Protein AF-A0A6N6KNC3-F1 (afdb_monomer_lite)

pLDDT: mean 80.27, std 13.81, range [38.88, 96.62]

Secondary structure (DSSP, 8-state):
---------------S----SBTTB-TT-----SS--TT--TTHHHH-TT-S--HHHHHHHHHHHSS---HHHHHHHHHH-HHHHHHHHHHS----HHHHHHHHHTT-

Foldseek 3Di:
DDDDDDPDDDPDPPDPDPQDFECPRCVPPDFDDPPPDDPDDSCCVGHVPPQQQDLVNLQVVQVVVDPGDDSVSSVVCNVCPDVSVVVVVVPDDDDDPVNVCCVVPVVD

Sequence (108 aa):
MILLANCYFFSLHAQVYEDHFGTGHDVGVTVSSSPSVGADSAAHTLNGTGYFPDMEGASRFLAQAGFGGSYEEIYNVTQVGVEAWLEEQFSMPYNSFLTSYEVTFGEV

Structure (mmCIF, N/CA/C/O backbone):
data_AF-A0A6N6KNC3-F1
#
_entry.id   AF-A0A6N6KNC3-F1
#
loop_
_atom_site.group_PDB
_atom_site.id
_atom_site.type_symbol
_atom_site.label_atom_id
_atom_site.label_alt_id
_atom_site.label_comp_id
_atom_site.label_asym_id
_atom_site.label_entity_id
_atom_site.label_seq_id
_atom_site.pdbx_PDB_ins_code
_atom_site.Cartn_x
_atom_site.Cartn_y
_atom_site.Cartn_z
_atom_site.occupancy
_atom_site.B_iso_or_equiv
_atom_site.auth_seq_id
_atom_site.auth_comp_id
_atom_site.auth_asym_id
_atom_site.auth_atom_id
_atom_site.pdbx_PDB_model_num
ATOM 1 N N . MET A 1 1 ? -52.928 -18.848 -4.719 1.00 38.94 1 MET A N 1
ATOM 2 C CA . MET A 1 1 ? -52.833 -18.260 -6.071 1.00 38.94 1 MET A CA 1
ATOM 3 C C . MET A 1 1 ? -51.499 -17.532 -6.131 1.00 38.94 1 MET A C 1
ATOM 5 O O . MET A 1 1 ? -51.367 -16.491 -5.507 1.00 38.94 1 MET A O 1
ATOM 9 N N . ILE A 1 2 ? -50.476 -18.176 -6.698 1.00 38.88 2 ILE A N 1
ATOM 10 C CA . ILE A 1 2 ? -49.089 -17.685 -6.695 1.00 38.88 2 ILE A CA 1
ATOM 11 C C . ILE A 1 2 ? -48.963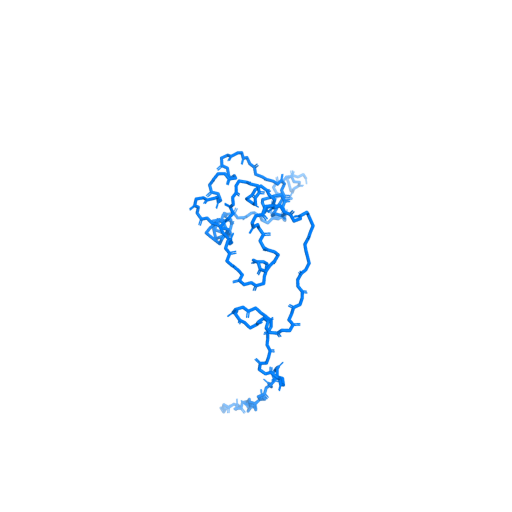 -16.598 -7.765 1.00 38.88 2 ILE A C 1
ATOM 13 O O . ILE A 1 2 ? -49.262 -16.844 -8.931 1.00 38.88 2 ILE A O 1
ATOM 17 N N . LEU A 1 3 ? -48.563 -15.396 -7.350 1.00 41.72 3 LEU A N 1
ATOM 18 C CA . LEU A 1 3 ? -48.280 -14.271 -8.235 1.00 41.72 3 LEU A CA 1
ATOM 19 C C . LEU A 1 3 ? -46.876 -14.478 -8.831 1.00 41.72 3 LEU A C 1
ATOM 21 O O . LEU A 1 3 ? -45.878 -14.372 -8.123 1.00 41.72 3 LEU A O 1
ATOM 25 N N . LEU A 1 4 ? -46.797 -14.830 -10.114 1.00 47.59 4 LEU A N 1
ATOM 26 C CA . LEU A 1 4 ? -45.540 -14.926 -10.861 1.00 47.59 4 LEU A CA 1
ATOM 27 C C . LEU A 1 4 ? -45.064 -13.514 -11.230 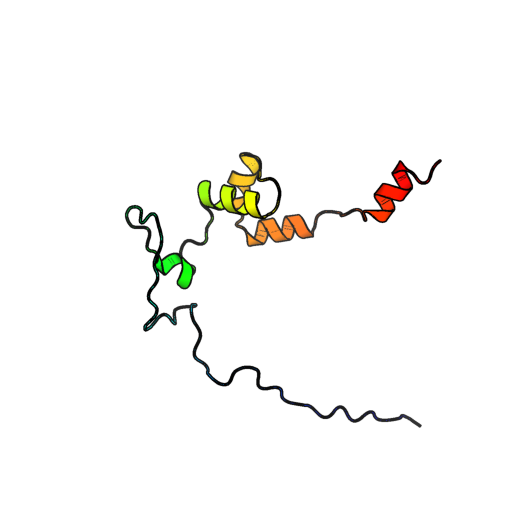1.00 47.59 4 LEU A C 1
ATOM 29 O O . LEU A 1 4 ? -45.624 -12.881 -12.123 1.00 47.59 4 LEU A O 1
ATOM 33 N N . ALA A 1 5 ? -44.036 -13.018 -10.539 1.00 58.47 5 ALA A N 1
ATOM 34 C CA . ALA A 1 5 ? -43.310 -11.817 -10.938 1.00 58.47 5 ALA A CA 1
ATOM 35 C C . ALA A 1 5 ? -42.381 -12.160 -12.115 1.00 58.47 5 ALA A C 1
ATOM 37 O O . ALA A 1 5 ? -41.469 -12.976 -12.000 1.00 58.47 5 ALA A O 1
ATOM 38 N N . ASN A 1 6 ? -42.671 -11.569 -13.272 1.00 56.12 6 ASN A N 1
ATOM 39 C CA . ASN A 1 6 ? -41.961 -11.770 -14.527 1.00 56.12 6 ASN A CA 1
ATOM 40 C C . ASN A 1 6 ? -40.663 -10.939 -14.506 1.00 56.12 6 ASN A C 1
ATOM 42 O O . ASN A 1 6 ? -40.672 -9.751 -14.825 1.00 56.12 6 ASN A O 1
ATOM 46 N N . CYS A 1 7 ? -39.555 -11.539 -14.068 1.00 56.25 7 CYS A N 1
ATOM 47 C CA . CYS A 1 7 ? -38.234 -10.919 -14.160 1.00 56.25 7 CYS A CA 1
ATOM 48 C C . CYS A 1 7 ? -37.762 -10.972 -15.618 1.00 56.25 7 CYS A C 1
ATOM 50 O O . CYS A 1 7 ? -37.136 -11.941 -16.046 1.00 56.25 7 CYS A O 1
ATOM 52 N N . TYR A 1 8 ? -38.090 -9.936 -16.390 1.00 59.38 8 TYR A N 1
ATOM 53 C CA . TYR A 1 8 ? -37.461 -9.691 -17.683 1.00 59.38 8 TYR A CA 1
ATOM 54 C C . TYR A 1 8 ? -35.942 -9.597 -17.484 1.00 59.38 8 TYR A C 1
ATOM 56 O O . TYR A 1 8 ? -35.448 -8.693 -16.810 1.00 59.38 8 TYR A O 1
ATOM 64 N N . PHE A 1 9 ? -35.206 -10.545 -18.065 1.00 62.50 9 PHE A N 1
ATOM 65 C CA . PHE A 1 9 ? -33.750 -10.514 -18.146 1.00 62.50 9 PHE A CA 1
ATOM 66 C C . PHE A 1 9 ? -33.327 -9.335 -19.033 1.00 62.50 9 PHE A C 1
ATOM 68 O O . PHE A 1 9 ? -33.335 -9.428 -20.258 1.00 62.50 9 PHE A O 1
ATOM 75 N N . PHE A 1 10 ? -32.969 -8.209 -18.418 1.00 62.50 10 PHE A N 1
ATOM 76 C CA . PHE A 1 10 ? -32.219 -7.158 -19.095 1.00 62.50 10 PHE A CA 1
ATOM 77 C C . PHE A 1 10 ? -30.752 -7.592 -19.181 1.00 62.50 10 PHE A C 1
ATOM 79 O O . PHE A 1 10 ? -30.031 -7.576 -18.185 1.00 62.50 10 PHE A O 1
ATOM 86 N N . SER A 1 11 ? -30.299 -7.984 -20.373 1.00 64.56 11 SER A N 1
ATOM 87 C CA . SER A 1 11 ? -28.874 -8.184 -20.654 1.00 64.56 11 SER A CA 1
ATOM 88 C C . SER A 1 11 ? -28.180 -6.826 -20.772 1.00 64.56 11 SER A C 1
ATOM 90 O O . SER A 1 11 ? -28.124 -6.231 -21.850 1.00 64.56 11 SER A O 1
ATOM 92 N N . LEU A 1 12 ? -27.655 -6.322 -19.655 1.00 64.06 12 LEU A N 1
ATOM 93 C CA . LEU A 1 12 ? -26.763 -5.165 -19.639 1.00 64.06 12 LEU A CA 1
ATOM 94 C C . LEU A 1 12 ? -25.417 -5.570 -20.258 1.00 64.06 12 LEU A C 1
ATOM 96 O O . LEU A 1 12 ? -24.681 -6.366 -19.683 1.00 64.06 12 LEU A O 1
ATOM 100 N N . HIS A 1 13 ? -25.107 -5.038 -21.440 1.00 68.81 13 HIS A N 1
ATOM 101 C CA . HIS A 1 13 ? -23.788 -5.180 -22.058 1.00 68.81 13 HIS A CA 1
ATOM 102 C C . HIS A 1 13 ? -22.904 -4.048 -21.530 1.00 68.81 13 HIS A C 1
ATOM 104 O O . HIS A 1 13 ? -23.065 -2.898 -21.933 1.00 68.81 13 HIS A O 1
ATOM 110 N N . ALA A 1 14 ? -22.028 -4.357 -20.572 1.00 66.56 14 ALA A N 1
ATOM 111 C CA . ALA A 1 14 ? -21.258 -3.344 -19.851 1.00 66.56 14 ALA A CA 1
ATOM 112 C C . ALA A 1 14 ? -19.990 -2.870 -20.584 1.00 66.56 14 ALA A C 1
ATOM 114 O O . ALA A 1 14 ? -19.396 -1.887 -20.151 1.00 66.56 14 ALA A O 1
ATOM 115 N N . GLN A 1 15 ? -19.576 -3.504 -21.687 1.00 61.12 15 GLN A N 1
ATOM 116 C CA . GLN A 1 15 ? -18.405 -3.079 -22.461 1.00 61.12 15 GLN A CA 1
ATOM 117 C C . GLN A 1 15 ? -18.667 -3.257 -23.964 1.00 61.12 15 GLN A C 1
ATOM 119 O O . GLN A 1 15 ? -19.167 -4.292 -24.395 1.00 61.12 15 GLN A O 1
ATOM 124 N N . VAL A 1 16 ? -18.402 -2.205 -24.746 1.00 69.25 16 VAL A N 1
ATOM 125 C CA . VAL A 1 16 ? -18.616 -2.162 -26.211 1.00 69.25 16 VAL A CA 1
ATOM 126 C C . VAL A 1 16 ? -17.373 -2.640 -26.977 1.00 69.25 16 VAL A C 1
ATOM 128 O O . VAL A 1 16 ? -17.481 -3.027 -28.138 1.00 69.25 16 VAL A O 1
ATOM 131 N N . TYR A 1 17 ? -16.206 -2.637 -26.329 1.00 70.25 17 TYR A N 1
ATOM 132 C CA . TYR A 1 17 ? -14.922 -3.032 -26.901 1.00 70.25 17 TYR A CA 1
ATOM 133 C C . TYR A 1 17 ? -14.265 -4.088 -26.011 1.00 70.25 17 TYR A C 1
ATOM 135 O O . TYR A 1 17 ? -14.297 -3.955 -24.793 1.00 70.25 17 TYR A O 1
ATOM 143 N N . GLU A 1 18 ? -13.660 -5.100 -26.635 1.00 72.44 18 GLU A N 1
ATOM 144 C CA . GLU A 1 18 ? -12.887 -6.164 -25.964 1.00 72.44 18 GLU A CA 1
ATOM 145 C C . GLU A 1 18 ? -11.444 -5.730 -25.628 1.00 72.44 18 GLU A C 1
ATOM 147 O O . GLU A 1 18 ? -10.666 -6.488 -25.044 1.00 72.44 18 GLU A O 1
ATOM 152 N N . ASP A 1 19 ? -11.071 -4.514 -26.037 1.00 79.69 19 ASP A N 1
ATOM 153 C CA . ASP A 1 19 ? -9.763 -3.925 -25.768 1.00 79.69 19 ASP A CA 1
ATOM 154 C C . ASP A 1 19 ? -9.676 -3.479 -24.301 1.00 79.69 19 ASP A C 1
ATOM 156 O O . ASP A 1 19 ? -10.567 -2.805 -23.776 1.00 79.69 19 ASP A O 1
ATOM 160 N N . HIS A 1 20 ? -8.600 -3.881 -23.637 1.00 79.25 20 HIS A N 1
ATOM 161 C CA . HIS A 1 20 ? -8.322 -3.601 -22.238 1.00 79.25 20 HIS A CA 1
ATOM 162 C C . HIS A 1 20 ? -6.822 -3.407 -22.050 1.00 79.25 20 HIS A C 1
ATOM 164 O O . HIS A 1 20 ? -6.011 -3.987 -22.762 1.00 79.25 20 HIS A O 1
ATOM 170 N N . PHE A 1 21 ? -6.442 -2.606 -21.058 1.00 81.69 21 PHE A N 1
ATOM 171 C CA . PHE A 1 21 ? -5.038 -2.413 -20.715 1.00 81.69 21 PHE A CA 1
ATOM 172 C C . PHE A 1 21 ? -4.590 -3.428 -19.663 1.00 81.69 21 PHE A C 1
ATOM 174 O O . PHE A 1 21 ? -5.279 -3.636 -18.663 1.00 81.69 21 PHE A O 1
ATOM 181 N N . GLY A 1 22 ? -3.406 -4.009 -19.861 1.00 75.94 22 GLY A N 1
ATOM 182 C CA . GLY A 1 22 ? -2.786 -4.941 -18.913 1.00 75.94 22 GLY A CA 1
ATOM 183 C C . GLY A 1 22 ? -2.981 -6.408 -19.298 1.00 75.94 22 GLY A C 1
ATOM 184 O O . GLY A 1 22 ? -3.407 -6.725 -20.403 1.00 75.94 22 GLY A 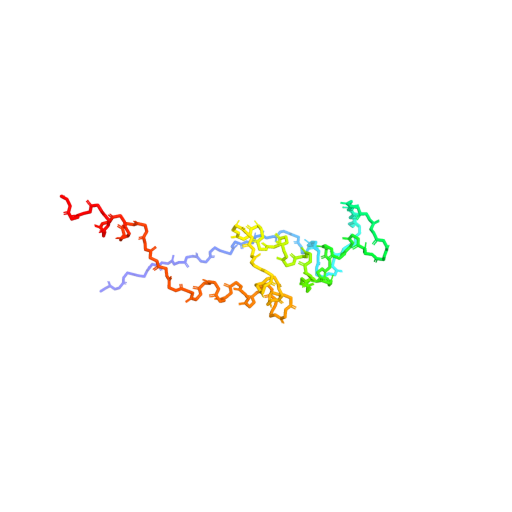O 1
ATOM 185 N N . THR A 1 23 ? -2.596 -7.340 -18.420 1.00 73.69 23 THR A N 1
ATOM 186 C CA . THR A 1 23 ? -2.622 -8.805 -18.681 1.00 73.69 23 THR A CA 1
ATOM 187 C C . THR A 1 23 ? -1.893 -9.261 -19.963 1.00 73.69 23 THR A C 1
ATOM 189 O O . THR A 1 23 ? -2.143 -10.344 -20.482 1.00 73.69 23 THR A O 1
ATOM 192 N N . GLY A 1 24 ? -0.962 -8.445 -20.471 1.00 72.81 24 GLY A N 1
ATOM 193 C CA . GLY A 1 24 ? -0.249 -8.679 -21.734 1.00 72.81 24 GLY A CA 1
ATOM 194 C C . GLY A 1 24 ? -0.846 -7.971 -22.958 1.00 72.81 24 GLY A C 1
ATOM 195 O O . GLY A 1 24 ? -0.303 -8.114 -24.049 1.00 72.81 24 GLY A O 1
ATOM 196 N N . HIS A 1 25 ? -1.927 -7.200 -22.795 1.00 79.69 25 HIS A N 1
ATOM 197 C CA . HIS A 1 25 ? -2.483 -6.305 -23.811 1.00 79.69 25 HIS A CA 1
ATOM 198 C C . HIS A 1 25 ? -1.976 -4.869 -23.572 1.00 79.69 25 HIS A C 1
ATOM 200 O O . HIS A 1 25 ? -2.585 -4.061 -22.870 1.00 79.69 25 HIS A O 1
ATOM 206 N N . ASP A 1 26 ? -0.779 -4.579 -24.086 1.00 80.56 26 ASP A N 1
ATOM 207 C CA . ASP A 1 26 ? -0.049 -3.317 -23.886 1.00 80.56 26 ASP A CA 1
ATOM 208 C C . ASP A 1 26 ? 0.356 -2.623 -25.201 1.00 80.56 26 ASP A C 1
ATOM 210 O O . ASP A 1 26 ? 1.079 -1.621 -25.199 1.00 80.56 26 ASP A O 1
ATOM 214 N N . VAL A 1 27 ? -0.138 -3.119 -26.340 1.00 82.75 27 VAL A N 1
ATOM 215 C CA . VAL A 1 27 ? 0.182 -2.580 -27.667 1.00 82.75 27 VAL A CA 1
ATOM 216 C C . VAL A 1 27 ? -0.272 -1.122 -27.771 1.00 82.75 27 VAL A C 1
ATOM 218 O O . VAL A 1 27 ? -1.454 -0.809 -27.683 1.00 82.75 27 VAL A O 1
ATOM 221 N N . GLY A 1 28 ? 0.682 -0.216 -27.997 1.00 83.81 28 GLY A N 1
ATOM 222 C CA . GLY A 1 28 ? 0.419 1.222 -28.122 1.00 83.81 28 GLY A CA 1
ATOM 223 C C . GLY A 1 28 ? 0.357 1.985 -26.793 1.00 83.81 28 GLY A C 1
ATOM 224 O O . GLY A 1 28 ? 0.195 3.206 -26.811 1.00 83.81 28 GLY A O 1
ATOM 225 N N . VAL A 1 29 ? 0.540 1.315 -25.650 1.00 84.44 29 VAL A N 1
ATOM 226 C CA . VAL A 1 29 ? 0.615 1.962 -24.333 1.00 84.44 29 VAL A CA 1
ATOM 227 C C . VAL A 1 29 ? 2.026 2.500 -24.097 1.00 84.44 29 VAL A C 1
ATOM 229 O O . VAL A 1 29 ? 3.018 1.794 -24.248 1.00 84.44 29 VAL A O 1
ATOM 232 N N . THR A 1 30 ? 2.131 3.770 -23.700 1.00 86.56 30 THR A N 1
ATOM 233 C CA . THR A 1 30 ? 3.397 4.372 -23.255 1.00 86.56 30 THR A CA 1
ATOM 234 C C . THR A 1 30 ? 3.360 4.539 -21.744 1.00 86.56 30 THR A C 1
ATOM 236 O O . THR A 1 30 ? 2.516 5.270 -21.230 1.00 86.56 30 THR A O 1
ATOM 239 N N . VAL A 1 31 ? 4.280 3.883 -21.035 1.00 82.12 31 VAL A N 1
ATOM 240 C CA . VAL A 1 31 ? 4.393 3.968 -19.574 1.00 82.12 31 VAL A CA 1
ATOM 241 C C . VAL A 1 31 ? 5.616 4.799 -19.201 1.00 82.12 31 VAL A C 1
ATOM 243 O O . VAL A 1 31 ? 6.709 4.575 -19.719 1.00 82.12 31 VAL A O 1
ATOM 246 N N . SER A 1 32 ? 5.439 5.754 -18.291 1.00 84.81 32 SER A N 1
ATOM 247 C CA . SER A 1 32 ? 6.520 6.561 -17.726 1.00 84.81 32 SER A CA 1
ATOM 248 C C . SER A 1 32 ? 6.542 6.425 -16.204 1.00 84.81 32 SER A C 1
ATOM 250 O O . SER A 1 32 ? 5.500 6.415 -15.552 1.00 84.81 32 SER A O 1
ATOM 252 N N . SER A 1 33 ? 7.737 6.303 -15.626 1.00 76.00 33 SER A N 1
ATOM 253 C CA . SER A 1 33 ? 7.943 6.250 -14.177 1.00 76.00 33 SER A CA 1
ATOM 254 C C . SER A 1 33 ? 9.140 7.109 -13.774 1.00 76.00 33 SER A C 1
ATOM 256 O O . SER A 1 33 ? 10.039 7.379 -14.575 1.00 76.00 33 SER A O 1
ATOM 258 N N . SER A 1 34 ? 9.149 7.565 -12.522 1.00 77.38 34 SER A N 1
ATOM 259 C CA . SER A 1 34 ? 10.280 8.289 -11.945 1.00 77.38 34 SER A CA 1
ATOM 260 C C . SER A 1 34 ? 10.442 7.940 -10.463 1.00 77.38 34 SER A C 1
ATOM 262 O O . SER A 1 34 ? 9.449 8.031 -9.736 1.00 77.38 34 SER A O 1
ATOM 264 N N . PRO A 1 35 ? 11.660 7.624 -9.986 1.00 74.00 35 PRO A N 1
ATOM 265 C CA . PRO A 1 35 ? 12.911 7.500 -10.743 1.00 74.00 35 PRO A CA 1
ATOM 266 C C . PRO A 1 35 ? 13.001 6.176 -11.524 1.00 74.00 35 PRO A C 1
ATOM 268 O O . PRO A 1 35 ? 12.588 5.134 -11.030 1.00 74.00 35 PRO A O 1
ATOM 271 N N . SER A 1 36 ? 13.584 6.205 -12.724 1.00 68.44 36 SER A N 1
ATOM 272 C CA . SER A 1 36 ? 13.968 4.989 -13.449 1.00 68.44 36 SER A CA 1
ATOM 273 C C . SER A 1 36 ? 15.324 4.508 -12.923 1.00 68.44 36 SER A C 1
ATOM 275 O O . SER A 1 36 ? 16.348 5.145 -13.190 1.00 68.44 36 SER A O 1
ATOM 277 N N . VAL A 1 37 ? 15.340 3.430 -12.139 1.00 69.56 37 VAL A N 1
ATOM 278 C CA . VAL A 1 37 ? 16.560 2.905 -11.509 1.00 69.56 37 VAL A CA 1
ATOM 279 C C . VAL A 1 37 ? 16.948 1.580 -12.161 1.00 69.56 37 VAL A C 1
ATOM 281 O O . VAL A 1 37 ? 16.201 0.612 -12.119 1.00 69.56 37 VAL A O 1
ATOM 284 N N . GLY A 1 38 ? 18.147 1.516 -12.742 1.00 73.25 38 GLY A N 1
ATOM 285 C CA . GLY A 1 38 ? 18.722 0.262 -13.237 1.00 73.25 38 GLY A CA 1
ATOM 286 C C . GLY A 1 38 ? 17.882 -0.430 -14.319 1.00 73.25 38 GLY A C 1
ATOM 287 O O . GLY A 1 38 ? 17.569 0.173 -15.342 1.00 73.25 38 GLY A O 1
ATOM 288 N N . ALA A 1 39 ? 17.581 -1.714 -14.104 1.00 70.00 39 ALA A N 1
ATOM 289 C CA . ALA A 1 39 ? 16.813 -2.563 -15.021 1.00 70.00 39 ALA A CA 1
ATOM 290 C C . ALA A 1 39 ? 15.298 -2.565 -14.730 1.00 70.00 39 ALA A C 1
ATOM 292 O O . ALA A 1 39 ? 14.566 -3.341 -15.342 1.00 70.00 39 ALA A O 1
ATOM 293 N N . ASP A 1 40 ? 14.841 -1.724 -13.799 1.00 69.56 40 ASP A N 1
ATOM 294 C CA . ASP A 1 40 ? 13.458 -1.701 -13.337 1.00 69.56 40 ASP A CA 1
ATOM 295 C C . ASP A 1 40 ? 12.573 -0.997 -14.378 1.00 69.56 40 ASP A C 1
ATOM 297 O O . ASP A 1 40 ? 12.577 0.230 -14.529 1.00 69.56 40 ASP A O 1
ATOM 301 N N . SER A 1 41 ? 11.879 -1.795 -15.192 1.00 77.69 41 SER A N 1
ATOM 302 C CA . SER A 1 41 ? 11.059 -1.294 -16.293 1.00 77.69 41 SER A CA 1
ATOM 303 C C . SER A 1 41 ? 9.740 -0.727 -15.775 1.00 77.69 41 SER A C 1
ATOM 305 O O . SER A 1 41 ? 8.985 -1.408 -15.085 1.00 77.69 41 SER A O 1
ATOM 307 N N . ALA A 1 42 ? 9.382 0.486 -16.203 1.00 78.38 42 ALA A N 1
ATOM 308 C CA . ALA A 1 42 ? 8.067 1.071 -15.924 1.00 78.38 42 ALA A CA 1
ATOM 309 C C . ALA A 1 42 ? 6.908 0.154 -16.374 1.00 78.38 42 ALA A C 1
ATOM 311 O O . ALA A 1 42 ? 5.830 0.176 -15.780 1.00 78.38 42 ALA A O 1
ATOM 312 N N . ALA A 1 43 ? 7.147 -0.701 -17.375 1.00 80.19 43 ALA A N 1
ATOM 313 C CA . ALA A 1 43 ? 6.181 -1.676 -17.874 1.00 80.19 43 ALA A CA 1
ATOM 314 C C . ALA A 1 43 ? 5.747 -2.718 -16.823 1.00 80.19 43 ALA A C 1
ATOM 316 O O . ALA A 1 43 ? 4.672 -3.299 -16.969 1.00 80.19 43 ALA A O 1
ATOM 317 N N . HIS A 1 44 ? 6.517 -2.922 -15.744 1.00 76.00 44 HIS A N 1
ATOM 318 C CA . HIS A 1 44 ? 6.133 -3.805 -14.635 1.00 76.00 44 HIS A CA 1
ATOM 319 C C . HIS A 1 44 ? 4.826 -3.372 -13.952 1.00 76.00 44 HIS A C 1
ATOM 321 O O . HIS A 1 44 ? 4.046 -4.210 -13.505 1.00 76.00 44 HIS A O 1
ATOM 327 N N . THR A 1 45 ? 4.519 -2.069 -13.971 1.00 75.62 45 THR A N 1
ATOM 328 C CA . THR A 1 45 ? 3.246 -1.525 -13.458 1.00 75.62 45 THR A CA 1
ATOM 329 C C . THR A 1 45 ? 2.027 -1.942 -14.284 1.00 75.62 45 THR A C 1
ATOM 331 O O . THR A 1 45 ? 0.913 -1.949 -13.772 1.00 75.62 45 THR A O 1
ATOM 334 N N . LEU A 1 46 ? 2.232 -2.300 -15.555 1.00 78.50 46 LEU A N 1
ATOM 335 C CA . LEU A 1 46 ? 1.171 -2.660 -16.493 1.00 78.50 46 LEU A CA 1
ATOM 336 C C . LEU A 1 46 ? 1.012 -4.178 -16.628 1.00 78.50 46 LEU A C 1
ATOM 338 O O . LEU A 1 46 ? -0.103 -4.685 -16.729 1.00 78.50 46 LEU A O 1
ATOM 342 N N . ASN A 1 47 ? 2.127 -4.909 -16.652 1.00 74.94 47 ASN A N 1
ATOM 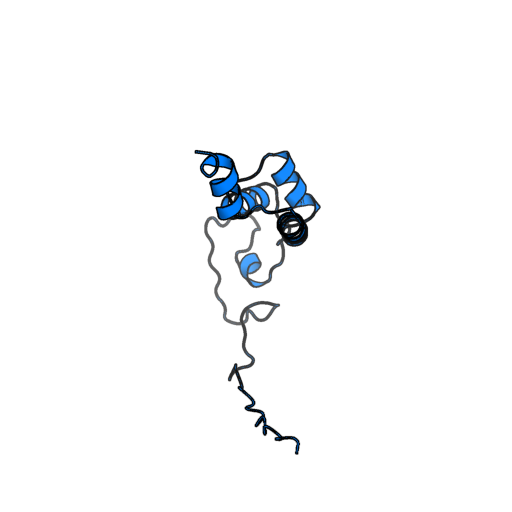343 C CA . ASN A 1 47 ? 2.119 -6.358 -16.856 1.00 74.94 47 ASN A CA 1
ATOM 344 C C . ASN A 1 47 ? 2.020 -7.160 -15.545 1.00 74.94 47 ASN A C 1
ATOM 346 O O . ASN A 1 47 ? 1.873 -8.379 -15.595 1.00 74.94 47 ASN A O 1
ATOM 350 N N . GLY A 1 48 ? 2.119 -6.503 -14.385 1.00 67.38 48 GLY A N 1
ATOM 351 C CA . GLY A 1 48 ? 2.009 -7.144 -13.074 1.00 67.38 48 GLY A CA 1
ATOM 352 C C . GLY A 1 48 ? 3.190 -8.053 -12.702 1.00 67.38 48 GLY A C 1
ATOM 353 O O . GLY A 1 48 ? 3.165 -8.709 -11.663 1.00 67.38 48 GLY A O 1
ATOM 354 N N . THR A 1 49 ? 4.238 -8.122 -13.525 1.00 67.31 49 THR A N 1
ATOM 355 C CA . THR A 1 49 ? 5.442 -8.909 -13.222 1.00 67.31 49 THR A CA 1
ATOM 356 C C . THR A 1 49 ? 6.300 -8.162 -12.207 1.00 67.31 49 THR A C 1
ATOM 358 O O . THR A 1 49 ? 6.563 -6.977 -12.378 1.00 67.31 49 THR A O 1
ATOM 361 N N . GLY A 1 50 ? 6.726 -8.847 -11.141 1.00 63.00 50 GLY A N 1
ATOM 362 C CA . GLY A 1 50 ? 7.456 -8.219 -10.031 1.00 63.00 50 GLY A CA 1
ATOM 363 C C . GLY A 1 50 ? 6.575 -7.750 -8.867 1.00 63.00 50 GLY A C 1
ATOM 364 O O . GLY A 1 50 ? 7.082 -7.109 -7.960 1.00 63.00 50 GLY A O 1
ATOM 365 N N . TYR A 1 51 ? 5.287 -8.116 -8.833 1.00 62.72 51 TYR A N 1
ATOM 366 C CA . TYR A 1 51 ? 4.361 -7.818 -7.723 1.00 62.72 51 TYR A CA 1
ATOM 367 C C . TYR A 1 51 ? 4.642 -8.569 -6.407 1.00 62.72 51 TYR A C 1
ATOM 369 O O . TYR A 1 51 ? 3.801 -8.581 -5.509 1.00 62.72 51 TYR A O 1
ATOM 377 N N . PHE A 1 52 ? 5.813 -9.191 -6.266 1.00 68.75 52 PHE A N 1
ATOM 378 C CA . PHE A 1 52 ? 6.267 -9.641 -4.958 1.00 68.75 52 PHE A CA 1
ATOM 379 C C . PHE A 1 52 ? 6.841 -8.423 -4.243 1.00 68.75 52 PHE A C 1
ATOM 381 O O . PHE A 1 52 ? 7.826 -7.867 -4.730 1.00 68.75 52 PHE A O 1
ATOM 388 N N . PRO A 1 53 ? 6.228 -7.970 -3.139 1.00 74.19 53 PRO A N 1
ATOM 389 C CA . PRO A 1 53 ? 6.750 -6.824 -2.427 1.00 74.19 53 PRO A CA 1
ATOM 390 C C . PRO A 1 53 ? 8.148 -7.175 -1.906 1.00 74.19 53 PRO A C 1
ATOM 392 O O . PRO A 1 53 ? 8.314 -8.102 -1.113 1.00 74.19 53 PRO A O 1
ATOM 395 N N . ASP A 1 54 ? 9.157 -6.439 -2.363 1.00 87.56 54 ASP A N 1
ATOM 396 C CA . ASP A 1 54 ? 10.428 -6.333 -1.656 1.00 87.56 54 ASP A CA 1
ATOM 397 C C . ASP A 1 54 ? 10.215 -5.566 -0.338 1.00 87.56 54 ASP A C 1
ATOM 399 O O . ASP A 1 54 ? 9.100 -5.153 -0.007 1.00 87.56 54 ASP A O 1
ATOM 403 N N . MET A 1 55 ? 11.264 -5.398 0.466 1.00 91.56 55 MET A N 1
ATOM 404 C CA . MET A 1 55 ? 11.126 -4.742 1.773 1.00 91.56 55 MET A CA 1
ATOM 405 C C . MET A 1 55 ? 10.606 -3.302 1.622 1.00 91.56 55 MET A C 1
ATOM 407 O O . MET A 1 55 ? 9.777 -2.840 2.409 1.00 91.56 55 MET A O 1
ATOM 411 N N . GLU A 1 56 ? 11.047 -2.600 0.582 1.00 88.62 56 GLU A N 1
ATOM 412 C CA . GLU A 1 56 ? 10.631 -1.248 0.229 1.00 88.62 56 GLU A CA 1
ATOM 413 C C . GLU A 1 56 ? 9.163 -1.197 -0.218 1.00 88.62 56 GLU A C 1
ATOM 415 O O . GLU A 1 56 ? 8.402 -0.333 0.232 1.00 88.62 56 GLU A O 1
ATOM 420 N N . GLY A 1 57 ? 8.744 -2.122 -1.078 1.00 87.88 57 GLY A N 1
ATOM 421 C CA . GLY A 1 57 ? 7.376 -2.279 -1.555 1.00 87.88 57 GLY A CA 1
ATOM 422 C C . GLY A 1 57 ? 6.418 -2.668 -0.435 1.00 87.88 57 GLY A C 1
ATOM 423 O O . GLY A 1 57 ? 5.370 -2.039 -0.295 1.00 87.88 57 GLY A O 1
ATOM 424 N N . ALA A 1 58 ? 6.801 -3.624 0.415 1.00 92.75 58 ALA A N 1
ATOM 425 C CA . ALA A 1 58 ? 6.047 -4.027 1.602 1.00 92.75 58 ALA A CA 1
ATOM 426 C C . ALA A 1 58 ? 5.888 -2.860 2.585 1.00 92.75 58 ALA A C 1
ATOM 428 O O . ALA A 1 58 ? 4.786 -2.602 3.065 1.00 92.75 58 ALA A O 1
ATOM 429 N N . SER A 1 59 ? 6.959 -2.100 2.833 1.00 93.19 59 SER A N 1
ATOM 430 C CA . SER A 1 59 ? 6.918 -0.903 3.681 1.00 93.19 59 SER A CA 1
ATOM 431 C C . SER A 1 59 ? 5.945 0.151 3.142 1.00 93.19 59 SER A C 1
ATOM 433 O O . SER A 1 59 ? 5.092 0.645 3.883 1.00 93.19 59 SER A O 1
ATOM 435 N N . ARG A 1 60 ? 6.011 0.459 1.838 1.00 90.88 60 ARG A N 1
ATOM 436 C CA . ARG A 1 60 ? 5.084 1.399 1.182 1.00 90.88 60 ARG A CA 1
ATOM 437 C C . ARG A 1 60 ? 3.645 0.908 1.234 1.00 90.88 60 ARG A C 1
ATOM 439 O O . ARG A 1 60 ? 2.752 1.697 1.530 1.00 90.88 60 ARG A O 1
ATOM 446 N N . PHE A 1 61 ? 3.426 -0.374 0.963 1.00 92.75 61 PHE A N 1
ATOM 447 C CA . PHE A 1 61 ? 2.111 -0.993 1.035 1.00 92.75 61 PHE A CA 1
ATOM 448 C C . PHE A 1 61 ? 1.516 -0.867 2.444 1.00 92.75 61 PHE A C 1
ATOM 450 O O . PHE A 1 61 ? 0.425 -0.324 2.589 1.00 92.75 61 PHE A O 1
ATOM 457 N N . LEU A 1 62 ? 2.252 -1.260 3.488 1.00 94.69 62 LEU A N 1
ATOM 458 C CA . LEU A 1 62 ? 1.782 -1.175 4.876 1.00 94.69 62 LEU A CA 1
ATOM 459 C C . LEU A 1 62 ? 1.551 0.275 5.327 1.00 94.69 62 LEU A C 1
ATOM 461 O O . LEU A 1 62 ? 0.614 0.556 6.074 1.00 94.69 62 LEU A O 1
ATOM 465 N N . ALA A 1 63 ? 2.360 1.219 4.837 1.00 94.25 63 ALA A N 1
ATOM 466 C CA . ALA A 1 63 ? 2.141 2.645 5.072 1.00 94.25 63 ALA A CA 1
ATOM 467 C C . ALA A 1 63 ? 0.842 3.160 4.429 1.00 94.25 63 ALA A C 1
ATOM 469 O O . ALA A 1 63 ? 0.232 4.081 4.960 1.00 94.25 63 ALA A O 1
ATOM 470 N N . GLN A 1 64 ? 0.411 2.581 3.304 1.00 92.81 64 GLN A N 1
ATOM 471 C CA . GLN A 1 64 ? -0.878 2.896 2.675 1.00 92.81 64 GLN A CA 1
ATOM 472 C C . GLN A 1 64 ? -2.048 2.129 3.306 1.00 92.81 64 GLN A C 1
ATOM 474 O O . GLN A 1 64 ? -3.166 2.635 3.320 1.00 92.81 64 GLN A O 1
ATOM 479 N N . ALA A 1 65 ? -1.804 0.930 3.838 1.00 92.38 65 ALA A N 1
ATOM 480 C CA . ALA A 1 65 ? -2.827 0.113 4.486 1.00 92.38 65 ALA A CA 1
ATOM 481 C C . ALA A 1 65 ? -3.280 0.684 5.844 1.00 92.38 65 ALA A C 1
ATOM 483 O O . ALA A 1 65 ? -4.384 0.389 6.299 1.00 92.38 65 ALA A O 1
ATOM 484 N N . GLY A 1 66 ? -2.457 1.517 6.489 1.00 87.94 66 GLY A N 1
ATOM 485 C CA . GLY A 1 66 ? -2.784 2.132 7.773 1.00 87.94 66 GLY A CA 1
ATOM 486 C C . GLY A 1 66 ? -1.683 3.056 8.283 1.00 87.94 66 GLY A C 1
ATOM 487 O O . GLY A 1 66 ? -1.430 4.112 7.712 1.00 87.94 66 GLY A O 1
ATOM 488 N N . PHE A 1 67 ? -1.035 2.672 9.383 1.00 86.88 67 PHE A N 1
ATOM 489 C CA . PHE A 1 67 ? 0.011 3.470 10.038 1.00 86.88 67 PHE A CA 1
ATOM 490 C C . PHE A 1 67 ? 1.436 2.989 9.723 1.00 86.88 67 PHE A C 1
ATOM 492 O O . PHE A 1 67 ? 2.383 3.367 10.413 1.00 86.88 67 PHE A O 1
ATOM 499 N N . GLY A 1 68 ? 1.605 2.170 8.681 1.00 91.19 68 GLY A N 1
ATOM 500 C CA . GLY A 1 68 ? 2.841 1.421 8.458 1.00 91.19 68 GLY A CA 1
ATOM 501 C C . GLY A 1 68 ? 2.863 0.108 9.235 1.00 91.19 68 GLY A 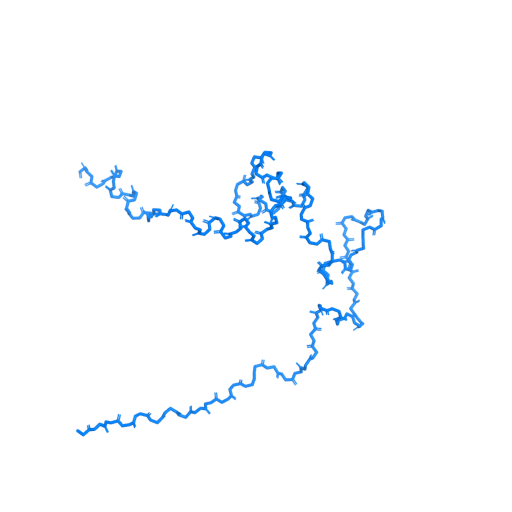C 1
ATOM 502 O O . GLY A 1 68 ? 1.924 -0.208 9.963 1.00 91.19 68 GLY A O 1
ATOM 503 N N . GLY A 1 69 ? 3.945 -0.649 9.062 1.00 91.25 69 GLY A N 1
ATOM 504 C CA . GLY A 1 69 ? 4.190 -1.886 9.799 1.00 91.25 69 GLY A CA 1
ATOM 505 C C . GLY A 1 69 ? 5.560 -1.892 10.464 1.00 91.25 69 GLY A C 1
ATOM 506 O O . GLY A 1 69 ? 6.470 -1.156 10.069 1.00 91.25 69 GLY A O 1
ATOM 507 N N . SER A 1 70 ? 5.693 -2.735 11.481 1.00 95.50 70 SER A N 1
ATOM 508 C CA . SER A 1 70 ? 6.977 -3.099 12.081 1.00 95.50 70 SER A CA 1
ATOM 509 C C . SER A 1 70 ? 7.903 -3.770 11.062 1.00 95.50 70 SER A C 1
ATOM 511 O O . SER A 1 70 ? 7.474 -4.203 9.990 1.00 95.50 70 SER A O 1
ATOM 513 N N . TYR A 1 71 ? 9.191 -3.878 11.393 1.00 95.62 71 TYR A N 1
ATOM 514 C CA . TYR A 1 71 ? 10.146 -4.582 10.535 1.00 95.62 71 TYR A CA 1
ATOM 515 C C . TYR A 1 71 ? 9.708 -6.032 10.282 1.00 95.62 71 TYR A C 1
ATOM 517 O O . TYR A 1 71 ? 9.800 -6.525 9.160 1.00 95.62 71 TYR A O 1
ATOM 525 N N . GLU A 1 72 ? 9.189 -6.693 11.314 1.00 96.62 72 GLU A N 1
ATOM 526 C CA . GLU A 1 72 ? 8.691 -8.062 11.265 1.00 96.62 72 GLU A CA 1
ATOM 527 C C . GLU A 1 72 ? 7.477 -8.190 10.342 1.00 96.62 72 GLU A C 1
ATOM 529 O O . GLU A 1 72 ? 7.413 -9.131 9.556 1.00 96.62 72 GLU A O 1
ATOM 534 N N . GLU A 1 73 ? 6.543 -7.236 10.382 1.00 94.44 73 GLU A N 1
ATOM 535 C CA . GLU A 1 73 ? 5.388 -7.220 9.476 1.00 94.44 73 GLU A CA 1
ATOM 536 C C . GLU A 1 73 ? 5.798 -6.934 8.034 1.00 94.44 73 GLU A C 1
ATOM 538 O O . GLU A 1 73 ? 5.321 -7.610 7.125 1.00 94.44 73 GLU A O 1
ATOM 543 N N . ILE A 1 74 ? 6.714 -5.983 7.819 1.00 96.19 74 ILE A N 1
ATOM 544 C CA . ILE A 1 74 ? 7.280 -5.700 6.493 1.00 96.19 74 ILE A CA 1
ATOM 545 C C . ILE A 1 74 ? 7.903 -6.977 5.936 1.00 96.19 74 ILE A C 1
ATOM 547 O O . ILE A 1 74 ? 7.573 -7.387 4.824 1.00 96.19 74 ILE A O 1
ATOM 551 N N . TYR A 1 75 ? 8.750 -7.640 6.729 1.00 96.31 75 TYR A N 1
ATOM 552 C CA . TYR A 1 75 ? 9.369 -8.897 6.338 1.00 96.31 75 TYR A CA 1
ATOM 553 C C . TYR A 1 75 ? 8.318 -9.974 6.060 1.00 96.31 75 TYR A C 1
ATOM 555 O O . TYR A 1 75 ? 8.391 -10.619 5.018 1.00 96.31 75 TYR A O 1
ATOM 563 N N . ASN A 1 76 ? 7.305 -10.127 6.917 1.00 95.56 76 ASN A N 1
ATOM 564 C CA . ASN A 1 76 ? 6.232 -11.099 6.719 1.00 95.56 76 ASN A CA 1
ATOM 565 C C . ASN A 1 76 ? 5.507 -10.886 5.383 1.00 95.56 76 ASN A C 1
ATOM 567 O O . ASN A 1 76 ? 5.352 -11.841 4.627 1.00 95.56 76 ASN A O 1
ATOM 571 N N . VAL A 1 77 ? 5.154 -9.644 5.035 1.00 94.88 77 VAL A N 1
ATOM 572 C CA . VAL A 1 77 ? 4.504 -9.316 3.753 1.00 94.88 77 VAL A CA 1
ATOM 573 C C . VAL A 1 77 ? 5.371 -9.719 2.556 1.00 94.88 77 VAL A C 1
ATOM 575 O O . VAL A 1 77 ? 4.830 -10.207 1.566 1.00 94.88 77 VAL A O 1
ATOM 578 N N . THR A 1 78 ? 6.702 -9.605 2.643 1.00 93.62 78 THR A N 1
ATOM 579 C CA . THR A 1 78 ? 7.593 -10.110 1.574 1.00 93.62 78 THR A CA 1
ATOM 580 C C . THR A 1 78 ? 7.563 -11.635 1.428 1.00 93.62 78 THR A C 1
ATOM 582 O O . THR A 1 78 ? 7.855 -12.152 0.352 1.00 93.62 78 THR A O 1
ATOM 585 N N . GLN A 1 79 ? 7.227 -12.365 2.499 1.00 94.38 79 GLN A N 1
ATOM 586 C CA . GLN A 1 79 ? 7.193 -13.830 2.511 1.00 94.38 79 GLN A CA 1
ATOM 587 C C . GLN A 1 79 ? 5.830 -14.387 2.090 1.00 94.38 79 GLN A C 1
ATOM 589 O O . GLN A 1 79 ? 5.779 -15.348 1.323 1.00 94.38 79 GLN A O 1
ATOM 594 N N . VAL A 1 80 ? 4.733 -13.805 2.588 1.00 93.69 80 VAL A N 1
ATOM 595 C CA . VAL A 1 80 ? 3.366 -14.305 2.339 1.00 93.69 80 VAL A CA 1
ATOM 596 C C . VAL A 1 80 ? 2.669 -13.595 1.176 1.00 93.69 80 VAL A C 1
ATOM 598 O O . VAL A 1 80 ? 1.744 -14.146 0.583 1.00 93.69 80 VAL A O 1
ATOM 601 N N . GLY A 1 81 ? 3.134 -12.401 0.806 1.00 91.69 81 GLY A N 1
ATOM 602 C CA . GLY A 1 81 ? 2.518 -11.553 -0.210 1.00 91.69 81 GLY A CA 1
ATOM 603 C C . GLY A 1 81 ? 1.354 -10.709 0.319 1.00 91.69 81 GLY A C 1
ATOM 604 O O . GLY A 1 81 ? 0.803 -10.945 1.393 1.00 91.69 81 GLY A O 1
ATOM 605 N N . VAL A 1 82 ? 0.967 -9.699 -0.467 1.00 91.50 82 VAL A N 1
ATOM 606 C CA . VAL A 1 82 ? -0.083 -8.730 -0.100 1.00 91.50 82 VAL A CA 1
ATOM 607 C C . VAL A 1 82 ? -1.449 -9.393 0.089 1.00 91.50 82 VAL A C 1
ATOM 609 O O . VAL A 1 82 ? -2.155 -9.070 1.038 1.00 91.50 82 VAL A O 1
ATOM 612 N N . GLU A 1 83 ? -1.827 -10.319 -0.794 1.00 91.44 83 GLU A N 1
ATOM 613 C CA . GLU A 1 83 ? -3.154 -10.949 -0.759 1.00 91.44 83 GLU A CA 1
ATOM 614 C C . GLU A 1 83 ? -3.357 -11.800 0.497 1.00 91.44 83 GLU A C 1
ATOM 616 O O . GLU A 1 83 ? -4.372 -11.657 1.176 1.00 91.44 83 GLU A O 1
ATOM 621 N N . ALA A 1 84 ? -2.373 -12.636 0.845 1.00 94.06 84 ALA A N 1
ATOM 622 C CA . ALA A 1 84 ? -2.435 -13.454 2.053 1.00 94.06 84 ALA A CA 1
ATOM 623 C C . ALA A 1 84 ? -2.477 -12.581 3.314 1.00 94.06 84 ALA A C 1
ATOM 625 O O . ALA A 1 84 ? -3.290 -12.822 4.203 1.00 94.06 84 ALA A O 1
ATOM 626 N N . TRP A 1 85 ? -1.664 -11.521 3.360 1.00 94.56 85 TRP A N 1
ATOM 627 C CA . TRP A 1 85 ? -1.688 -10.571 4.470 1.00 94.56 85 TRP A CA 1
ATOM 628 C C . TRP A 1 85 ? -3.045 -9.861 4.603 1.00 94.56 85 TRP A C 1
ATOM 630 O O . TRP A 1 85 ? -3.539 -9.695 5.716 1.00 94.56 85 TRP A O 1
ATOM 640 N N . LEU A 1 86 ? -3.682 -9.464 3.494 1.00 94.19 86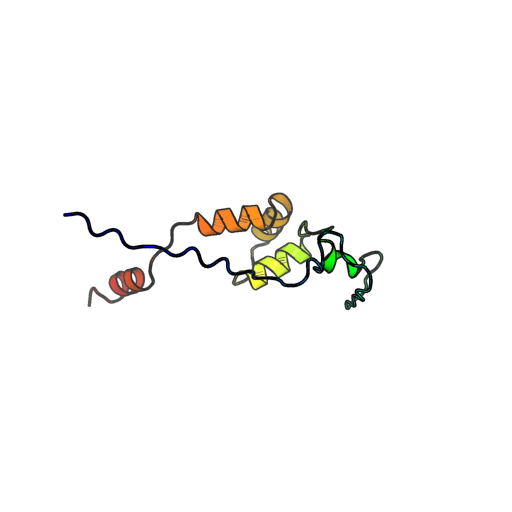 LEU A N 1
ATOM 641 C CA . LEU A 1 86 ? -5.016 -8.849 3.518 1.00 94.19 86 LEU A CA 1
ATOM 642 C C . LEU A 1 86 ? -6.076 -9.805 4.073 1.00 94.19 86 LEU A C 1
ATOM 644 O O . LEU A 1 86 ? -6.898 -9.387 4.887 1.00 94.19 86 LEU A O 1
ATOM 648 N N . GLU A 1 87 ? -6.041 -11.077 3.675 1.00 96.19 87 GLU A N 1
ATOM 649 C CA . GLU A 1 87 ? -6.948 -12.098 4.210 1.00 96.19 87 GLU A CA 1
ATOM 650 C C . GLU A 1 87 ? -6.768 -12.259 5.727 1.00 96.19 87 GLU A C 1
ATOM 652 O O . GLU A 1 87 ? -7.748 -12.277 6.474 1.00 96.19 87 GLU A O 1
ATOM 657 N N . GLU A 1 88 ? -5.518 -12.278 6.206 1.00 94.94 88 GLU A N 1
ATOM 658 C CA . GLU A 1 88 ? -5.223 -12.275 7.641 1.00 94.94 88 GLU A CA 1
ATOM 659 C C . GLU A 1 88 ? -5.856 -11.060 8.328 1.00 94.94 88 GLU A C 1
ATOM 661 O O . GLU A 1 88 ? -6.531 -11.231 9.345 1.00 94.94 88 GLU A O 1
ATOM 666 N N . GLN A 1 89 ? -5.727 -9.856 7.751 1.00 93.12 89 GLN A N 1
ATOM 667 C CA . GLN A 1 89 ? -6.316 -8.648 8.334 1.00 93.12 89 GLN A CA 1
ATOM 668 C C . GLN A 1 89 ? -7.845 -8.711 8.402 1.00 93.12 89 GLN A C 1
ATOM 670 O O . GLN A 1 89 ? -8.432 -8.310 9.408 1.00 93.12 89 GLN A O 1
ATOM 675 N N . PHE A 1 90 ? -8.502 -9.231 7.362 1.00 93.31 90 PHE A N 1
ATOM 676 C CA . PHE A 1 90 ? -9.960 -9.369 7.332 1.00 93.31 90 PHE A CA 1
ATOM 677 C C . PHE A 1 90 ? -10.483 -10.462 8.265 1.00 93.31 90 PHE A C 1
ATOM 679 O O . PHE A 1 90 ? -11.622 -10.380 8.725 1.00 93.31 90 PHE A O 1
ATOM 686 N N . SER A 1 91 ? -9.653 -11.457 8.580 1.00 95.50 91 SER A N 1
ATOM 687 C CA . SER A 1 91 ? -9.991 -12.515 9.533 1.00 95.50 91 SER A CA 1
ATOM 688 C C . SER A 1 91 ? -9.901 -12.075 11.001 1.00 95.50 91 SER A C 1
ATOM 690 O O . SER A 1 91 ? -10.392 -12.782 11.888 1.00 95.50 91 SER A O 1
ATOM 692 N N . MET A 1 92 ? -9.291 -10.916 11.283 1.00 92.25 92 MET A N 1
ATOM 693 C CA . MET A 1 92 ? -9.133 -10.434 12.652 1.00 92.25 92 MET A CA 1
ATOM 694 C C . MET A 1 92 ? -10.484 -10.044 13.273 1.00 92.25 92 MET A C 1
ATOM 696 O O . MET A 1 92 ? -11.318 -9.412 12.617 1.00 92.25 92 MET A O 1
ATOM 700 N N . PRO A 1 93 ? -10.715 -10.356 14.564 1.00 90.69 93 PRO A N 1
ATOM 701 C CA . PRO A 1 93 ? -11.903 -9.893 15.267 1.00 90.69 93 PRO A CA 1
ATOM 702 C C . PRO A 1 93 ? -11.956 -8.364 15.276 1.00 90.69 93 PRO A C 1
ATOM 704 O O . PRO A 1 93 ? -11.005 -7.710 15.706 1.00 90.69 93 PRO A O 1
ATOM 707 N N . TYR A 1 94 ? -13.080 -7.789 14.855 1.00 84.88 94 TYR A N 1
ATOM 708 C CA . TYR A 1 94 ? -13.307 -6.350 14.935 1.00 84.88 94 TYR A CA 1
ATOM 709 C C . TYR A 1 94 ? -14.322 -6.027 16.032 1.00 84.88 94 TYR A C 1
ATOM 711 O O . TYR A 1 94 ? -15.275 -6.770 16.266 1.00 84.88 94 TYR A O 1
ATOM 719 N N . ASN A 1 95 ? -14.133 -4.882 16.685 1.00 84.06 95 ASN A N 1
ATOM 720 C CA . ASN A 1 95 ? -15.129 -4.305 17.579 1.00 84.06 95 ASN A CA 1
ATOM 721 C C . ASN A 1 95 ? -15.793 -3.121 16.880 1.00 84.06 95 ASN A C 1
ATOM 723 O O . ASN A 1 95 ? -15.126 -2.308 16.240 1.00 84.06 95 ASN A O 1
ATOM 727 N N . SER A 1 96 ? -17.114 -3.010 17.008 1.00 88.62 96 SER A N 1
ATOM 728 C CA . SER A 1 96 ? -17.823 -1.824 16.536 1.00 88.62 96 SER A CA 1
ATOM 729 C C . SER A 1 96 ? -17.438 -0.617 17.388 1.00 88.62 96 SER A C 1
ATOM 731 O O . SER A 1 96 ? -17.391 -0.711 18.616 1.00 88.62 96 SER A O 1
ATOM 733 N N . PHE A 1 97 ? -17.257 0.540 16.745 1.00 85.56 97 PHE A N 1
ATOM 734 C CA . PHE A 1 97 ? -17.081 1.814 17.444 1.00 85.56 97 PHE A CA 1
ATOM 735 C C . PHE A 1 97 ? -18.192 2.072 18.468 1.00 85.56 97 PHE A C 1
ATOM 737 O O . PHE A 1 97 ? -17.913 2.607 19.538 1.00 85.56 97 PHE A O 1
ATOM 744 N N . LEU A 1 98 ? -19.430 1.657 18.170 1.00 88.50 98 LEU A N 1
ATOM 745 C CA . LEU A 1 98 ? -20.556 1.797 19.092 1.00 88.50 98 LEU A CA 1
ATOM 746 C C . LEU A 1 98 ? -20.331 0.987 20.373 1.00 88.50 98 LEU A C 1
ATOM 748 O O . LEU A 1 98 ? -20.464 1.526 21.465 1.00 88.50 98 LEU A O 1
ATOM 752 N N . THR A 1 99 ? -19.909 -0.271 20.242 1.00 89.19 99 THR A N 1
ATOM 753 C CA . THR A 1 99 ? -19.620 -1.139 21.390 1.00 89.19 99 THR A CA 1
ATOM 754 C C . THR A 1 99 ? -18.481 -0.573 22.237 1.00 89.19 99 THR A C 1
ATOM 756 O O . THR A 1 99 ? -18.585 -0.533 23.459 1.00 89.19 99 THR A O 1
ATOM 759 N N . SER A 1 100 ? -17.409 -0.076 21.611 1.00 86.81 100 SER A N 1
ATOM 760 C CA . SER A 1 100 ? -16.310 0.566 22.345 1.00 86.81 100 SER A CA 1
ATOM 761 C C . SER A 1 100 ? -16.746 1.852 23.058 1.00 86.81 100 SER A C 1
ATOM 763 O O . SER A 1 100 ? -16.292 2.112 24.173 1.00 86.81 100 SER A O 1
ATOM 765 N N . TYR A 1 101 ? -17.632 2.643 22.445 1.00 89.94 101 TYR A N 1
ATOM 766 C CA . TYR A 1 101 ? -18.205 3.839 23.062 1.00 89.94 101 TYR A CA 1
ATOM 767 C C . TYR A 1 101 ? -19.072 3.489 24.276 1.00 89.94 101 TYR A C 1
ATOM 769 O O . TYR A 1 101 ? -18.876 4.067 25.341 1.00 89.94 101 TYR A O 1
ATOM 777 N N . GLU A 1 102 ? -19.976 2.518 24.142 1.00 90.25 102 GLU A N 1
ATOM 778 C CA . GLU A 1 102 ? -20.860 2.069 25.224 1.00 90.25 102 GLU A CA 1
ATOM 779 C C . GLU A 1 102 ? -20.071 1.513 26.416 1.00 90.25 102 GLU A C 1
ATOM 781 O O . GLU A 1 102 ? -20.347 1.891 27.549 1.00 90.25 102 GLU A O 1
ATOM 786 N N . VAL A 1 103 ? -19.034 0.701 26.180 1.00 89.25 103 VAL A N 1
ATOM 787 C CA . VAL A 1 103 ? -18.163 0.186 27.255 1.00 89.25 103 VAL A CA 1
ATOM 788 C C . VAL A 1 103 ? -17.411 1.310 27.973 1.00 89.25 103 VAL A C 1
ATOM 790 O O . VAL A 1 103 ? -17.193 1.236 29.177 1.00 89.25 103 VAL A O 1
ATOM 793 N N . THR A 1 104 ? -16.993 2.350 27.248 1.00 89.44 104 THR A N 1
ATOM 794 C CA . THR A 1 104 ? -16.151 3.413 27.823 1.00 89.44 104 THR A CA 1
ATOM 795 C C . THR A 1 104 ? -16.971 4.516 28.498 1.00 89.44 104 THR A C 1
ATOM 797 O O . THR A 1 104 ? -16.531 5.085 29.494 1.00 89.44 104 THR A O 1
ATOM 800 N N . PHE A 1 105 ? -18.146 4.846 27.955 1.00 87.81 105 PHE A N 1
ATOM 801 C CA . PHE A 1 105 ? -18.927 6.029 28.338 1.00 87.81 105 PHE A CA 1
ATOM 802 C C . PHE A 1 105 ? -20.391 5.730 28.687 1.00 87.81 105 PHE A C 1
ATOM 804 O O . PHE A 1 105 ? -21.084 6.629 29.153 1.00 87.81 105 PHE A O 1
ATOM 811 N N . GLY A 1 106 ? -20.879 4.508 28.460 1.00 69.50 106 GLY A N 1
ATOM 812 C CA . GLY A 1 106 ? -22.253 4.098 28.769 1.00 69.50 106 GLY A CA 1
ATOM 813 C C . GLY A 1 106 ? -22.481 3.691 30.229 1.00 69.50 106 GLY A C 1
ATOM 814 O O . GLY A 1 106 ? -23.629 3.526 30.628 1.00 69.50 106 GLY A O 1
ATOM 815 N N . GLU A 1 107 ? -21.417 3.553 31.027 1.00 62.97 107 GLU A N 1
ATOM 816 C CA . GLU A 1 107 ? -21.493 3.285 32.474 1.00 62.97 107 GLU A CA 1
ATOM 817 C C . GLU A 1 107 ? -21.514 4.562 33.347 1.00 62.97 107 GLU A C 1
ATOM 819 O O . GLU A 1 107 ? -21.313 4.477 34.561 1.00 62.97 107 GLU A O 1
ATOM 824 N N . VAL A 1 108 ? -21.758 5.742 32.755 1.00 55.38 108 VAL A N 1
ATOM 825 C CA . VAL A 1 108 ? -21.907 7.027 33.475 1.00 55.38 108 VAL A CA 1
ATOM 826 C C . VAL A 1 108 ? -23.371 7.434 33.595 1.00 55.38 108 VAL A C 1
ATOM 828 O O . VAL A 1 108 ? -24.072 7.428 32.560 1.00 55.38 108 VAL A O 1
#

Radius of gyration: 23.22 Å; chains: 1; bounding box: 72×26×62 Å